Protein AF-A0A5Y1P7Y8-F1 (afdb_monomer)

Solvent-accessible surface area (backbone atoms only — not comparable to full-atom values): 5482 Å² total; per-residue (Å²): 111,73,66,57,54,52,50,52,32,70,73,32,67,66,54,35,47,45,52,52,28,51,50,52,51,51,51,38,55,51,24,71,39,80,93,32,48,87,46,48,67,54,54,72,49,47,47,58,37,44,36,44,48,39,50,42,54,70,70,40,100,56,84,74,52,74,65,5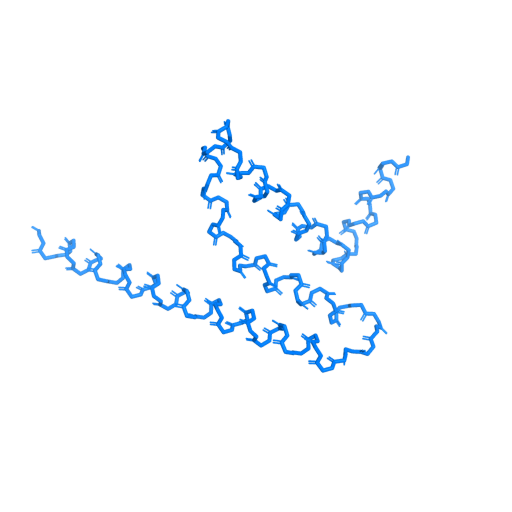1,55,51,48,36,52,51,25,47,51,55,36,50,58,52,49,53,52,50,52,52,51,54,53,53,53,51,56,54,61,77,72,108

Structure (mmCIF, N/CA/C/O backbone):
data_AF-A0A5Y1P7Y8-F1
#
_entry.id   AF-A0A5Y1P7Y8-F1
#
loop_
_atom_site.group_PDB
_atom_site.id
_atom_site.type_symbol
_atom_site.label_atom_id
_atom_site.label_alt_id
_atom_site.label_comp_id
_atom_site.label_asym_id
_atom_site.label_entity_id
_atom_site.label_seq_id
_atom_site.pdbx_PDB_ins_code
_atom_site.Cartn_x
_atom_site.Cartn_y
_atom_site.Cartn_z
_atom_site.occupancy
_atom_site.B_iso_or_equiv
_atom_site.auth_seq_id
_atom_site.auth_comp_id
_atom_site.auth_asym_id
_atom_site.auth_atom_id
_atom_site.pdbx_PDB_model_num
ATOM 1 N N . GLN A 1 1 ? 28.553 6.891 7.664 1.00 61.50 1 GLN A N 1
ATOM 2 C CA . GLN A 1 1 ? 27.773 5.853 6.947 1.00 61.50 1 GLN A CA 1
ATOM 3 C C . GLN A 1 1 ? 26.285 6.180 6.908 1.00 61.50 1 GLN A C 1
ATOM 5 O O . GLN A 1 1 ? 25.738 6.202 5.818 1.00 61.50 1 GLN A O 1
ATOM 10 N N . ILE A 1 2 ? 25.654 6.506 8.043 1.00 70.31 2 ILE A N 1
ATOM 11 C CA . ILE A 1 2 ? 24.224 6.874 8.109 1.00 70.31 2 ILE A CA 1
ATOM 12 C C . ILE A 1 2 ? 23.894 8.113 7.252 1.00 70.31 2 ILE A C 1
ATOM 14 O O . ILE A 1 2 ? 22.875 8.126 6.576 1.00 70.31 2 ILE A O 1
ATOM 18 N N . SER A 1 3 ? 24.782 9.113 7.209 1.00 67.62 3 SER A N 1
ATOM 19 C CA . SER A 1 3 ? 24.610 10.317 6.380 1.00 67.62 3 SER A CA 1
ATOM 20 C C . SER A 1 3 ? 24.560 10.026 4.878 1.00 67.62 3 SER A C 1
ATOM 22 O O . SER A 1 3 ? 23.690 10.543 4.195 1.00 67.62 3 SER A O 1
ATOM 24 N N . ARG A 1 4 ? 25.434 9.141 4.375 1.00 70.75 4 ARG A N 1
ATOM 25 C CA . ARG A 1 4 ? 25.434 8.718 2.962 1.00 70.75 4 ARG A CA 1
ATOM 26 C C . ARG A 1 4 ? 24.160 7.964 2.583 1.00 70.75 4 ARG A C 1
ATOM 28 O O . ARG A 1 4 ? 23.605 8.217 1.530 1.00 70.75 4 ARG A O 1
ATOM 35 N N . LEU A 1 5 ? 23.672 7.098 3.475 1.00 67.62 5 LEU A N 1
ATOM 36 C CA . LEU A 1 5 ? 22.388 6.414 3.294 1.00 67.62 5 LEU A CA 1
ATOM 37 C C . LEU A 1 5 ? 21.225 7.407 3.179 1.00 67.62 5 LEU A C 1
ATOM 39 O O . LEU A 1 5 ? 20.325 7.204 2.377 1.00 67.62 5 LEU A O 1
ATOM 43 N N . PHE A 1 6 ? 21.241 8.479 3.972 1.00 65.69 6 PHE A N 1
ATOM 44 C CA . PHE A 1 6 ? 20.199 9.503 3.926 1.00 65.69 6 PHE A CA 1
ATOM 45 C C . PHE A 1 6 ? 20.275 10.354 2.649 1.00 65.69 6 PHE A C 1
ATOM 47 O O . PHE A 1 6 ? 19.238 10.659 2.061 1.00 65.69 6 PHE A O 1
ATOM 54 N N . ASP A 1 7 ? 21.486 10.679 2.189 1.00 69.06 7 ASP A N 1
ATOM 55 C CA . ASP A 1 7 ? 21.711 11.345 0.900 1.00 69.06 7 ASP A CA 1
ATOM 56 C C . ASP A 1 7 ? 21.214 10.487 -0.269 1.00 69.06 7 ASP A C 1
ATOM 58 O O . ASP A 1 7 ? 20.449 10.981 -1.094 1.00 69.06 7 ASP A O 1
ATOM 62 N N . ASP A 1 8 ? 21.553 9.195 -0.303 1.00 65.81 8 ASP A N 1
ATOM 63 C CA . ASP A 1 8 ? 21.123 8.284 -1.372 1.00 65.81 8 ASP A CA 1
ATOM 64 C C . ASP A 1 8 ? 19.592 8.119 -1.397 1.00 65.81 8 ASP A C 1
ATOM 66 O O . ASP A 1 8 ? 18.966 8.279 -2.450 1.00 65.81 8 ASP A O 1
ATOM 70 N N . ILE A 1 9 ? 18.968 7.923 -0.225 1.00 68.44 9 ILE A N 1
ATOM 71 C CA . ILE A 1 9 ? 17.505 7.828 -0.090 1.00 68.44 9 ILE A CA 1
ATOM 72 C C . ILE A 1 9 ? 16.829 9.136 -0.522 1.00 68.44 9 ILE A C 1
ATOM 74 O O . ILE A 1 9 ? 15.803 9.098 -1.196 1.00 68.44 9 ILE A O 1
ATOM 78 N N . SER A 1 10 ? 17.369 10.296 -0.138 1.00 65.75 10 SER A N 1
ATOM 79 C CA . SER A 1 10 ? 16.746 11.590 -0.447 1.00 65.75 10 SER A CA 1
ATOM 80 C C . SER A 1 10 ? 16.883 11.982 -1.922 1.00 65.75 10 SER A C 1
ATOM 82 O O . SER A 1 10 ? 15.947 12.551 -2.486 1.00 65.75 10 SER A O 1
ATOM 84 N N . HIS A 1 11 ? 17.996 11.625 -2.571 1.00 65.62 11 HIS A N 1
ATOM 85 C CA . HIS A 1 11 ? 18.227 11.917 -3.986 1.00 65.62 11 HIS A CA 1
ATOM 86 C C . HIS A 1 11 ? 17.529 10.938 -4.934 1.00 65.62 11 HIS A C 1
ATOM 88 O O . HIS A 1 11 ? 17.151 11.323 -6.046 1.00 65.62 11 HIS A O 1
ATOM 94 N N . ARG A 1 12 ? 17.316 9.682 -4.523 1.00 69.44 12 ARG A N 1
ATOM 95 C CA . ARG A 1 12 ? 16.578 8.689 -5.312 1.00 69.44 12 ARG A CA 1
ATOM 96 C C . ARG A 1 12 ? 15.148 8.577 -4.797 1.00 69.44 12 ARG A C 1
ATOM 98 O O . ARG A 1 12 ? 14.843 7.759 -3.936 1.00 69.44 12 ARG A O 1
ATOM 105 N N . LEU A 1 13 ? 14.235 9.325 -5.426 1.00 66.38 13 LEU A N 1
ATOM 106 C CA . LEU A 1 13 ? 12.773 9.228 -5.219 1.00 66.38 13 LEU A CA 1
ATOM 107 C C . LEU A 1 13 ? 12.261 7.775 -5.215 1.00 66.38 13 LEU A C 1
ATOM 109 O O . LEU A 1 13 ? 11.332 7.419 -4.488 1.00 66.38 13 LEU A O 1
ATOM 113 N N . LEU A 1 14 ? 12.918 6.937 -6.015 1.00 63.88 14 LEU A N 1
ATOM 114 C CA . LEU A 1 14 ? 12.781 5.493 -6.032 1.00 63.88 14 LEU A CA 1
ATOM 115 C C . LEU A 1 14 ? 12.965 4.865 -4.648 1.00 63.88 14 LEU A C 1
ATOM 117 O O . LEU A 1 14 ? 12.014 4.322 -4.094 1.00 63.88 14 LEU A O 1
ATOM 121 N N . GLU A 1 15 ? 14.155 4.979 -4.070 1.00 69.19 15 GLU A N 1
ATOM 122 C CA . GLU A 1 15 ? 14.518 4.385 -2.780 1.00 69.19 15 GLU A CA 1
ATOM 123 C C . GLU A 1 15 ? 13.726 5.004 -1.621 1.00 69.19 15 GLU A C 1
ATOM 125 O O . GLU A 1 15 ? 13.263 4.275 -0.739 1.00 69.19 15 GLU A O 1
ATOM 130 N N . ALA A 1 16 ? 13.451 6.313 -1.677 1.00 77.31 16 ALA A N 1
ATOM 131 C CA . ALA A 1 16 ? 12.581 6.989 -0.715 1.00 77.31 16 ALA A CA 1
ATOM 132 C C . ALA A 1 16 ? 11.190 6.352 -0.634 1.00 77.31 16 ALA A C 1
ATOM 134 O O . ALA A 1 16 ? 10.691 6.088 0.460 1.00 77.31 16 ALA A O 1
ATOM 135 N N . SER A 1 17 ? 10.556 6.078 -1.779 1.00 80.94 17 SER A N 1
ATOM 136 C CA . SER A 1 17 ? 9.195 5.527 -1.804 1.00 80.94 17 SER A CA 1
ATOM 137 C C . SER A 1 17 ? 9.103 4.136 -1.156 1.00 80.94 17 SER A C 1
ATOM 139 O O . SER A 1 17 ? 8.159 3.872 -0.405 1.00 80.94 17 SER A O 1
ATOM 141 N N . GLY A 1 18 ? 10.113 3.284 -1.364 1.00 80.81 18 GLY A N 1
ATOM 142 C CA . GLY A 1 18 ? 10.203 1.960 -0.742 1.00 80.81 18 GLY A CA 1
ATOM 143 C C . GLY A 1 18 ? 10.468 2.040 0.761 1.00 80.81 18 GLY A C 1
ATOM 144 O O . GLY A 1 18 ? 9.794 1.372 1.549 1.00 80.81 18 GLY A O 1
ATOM 145 N N . PHE A 1 19 ? 11.383 2.919 1.177 1.00 83.12 19 PHE A N 1
ATOM 146 C CA . PHE A 1 19 ? 11.684 3.151 2.591 1.00 83.12 19 PHE A CA 1
ATOM 147 C C . PHE A 1 19 ? 10.474 3.700 3.363 1.00 83.12 19 PHE A C 1
ATOM 149 O O . PHE A 1 19 ? 10.169 3.240 4.466 1.00 83.12 19 PHE A O 1
ATOM 156 N N . ILE A 1 20 ? 9.728 4.633 2.766 1.00 83.12 20 ILE A N 1
ATOM 157 C CA . ILE A 1 20 ? 8.498 5.182 3.350 1.00 83.12 20 ILE A CA 1
ATOM 158 C C . ILE A 1 20 ? 7.438 4.086 3.502 1.00 83.12 20 ILE A C 1
ATOM 160 O O . ILE A 1 20 ? 6.829 3.975 4.567 1.00 83.12 20 ILE A O 1
ATOM 164 N N . ALA A 1 21 ? 7.225 3.250 2.480 1.00 84.62 21 ALA A N 1
ATOM 1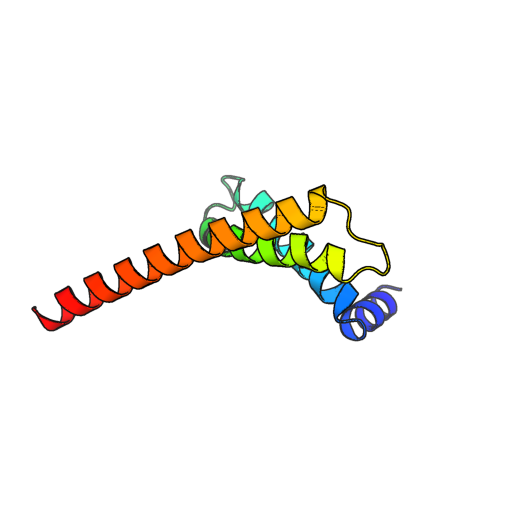65 C CA . ALA A 1 21 ? 6.281 2.137 2.572 1.00 84.62 21 ALA A CA 1
ATOM 166 C C . ALA A 1 21 ? 6.669 1.160 3.698 1.00 84.62 21 ALA A C 1
ATOM 168 O O . ALA A 1 21 ? 5.824 0.790 4.516 1.00 84.62 21 ALA A O 1
ATOM 169 N N . PHE A 1 22 ? 7.954 0.815 3.805 1.00 85.31 22 PHE A N 1
ATOM 170 C CA . PHE A 1 22 ? 8.473 -0.016 4.891 1.00 85.31 22 PHE A CA 1
ATOM 171 C C . PHE A 1 22 ? 8.208 0.599 6.275 1.00 85.31 22 PHE A C 1
ATOM 173 O O . PHE A 1 22 ? 7.684 -0.079 7.161 1.00 85.31 22 PHE A O 1
ATOM 180 N N . LEU A 1 23 ? 8.485 1.896 6.450 1.00 87.50 23 LEU A N 1
ATOM 181 C CA . LEU A 1 23 ? 8.239 2.607 7.707 1.00 87.50 23 LEU A CA 1
ATOM 182 C C . LEU A 1 23 ? 6.752 2.585 8.095 1.00 87.50 23 LEU A C 1
ATOM 184 O O . LEU A 1 23 ? 6.415 2.368 9.260 1.00 87.50 23 LEU A O 1
ATOM 188 N N . ILE A 1 24 ? 5.847 2.778 7.132 1.00 86.12 24 ILE A N 1
ATOM 189 C CA . ILE A 1 24 ? 4.403 2.759 7.395 1.00 86.12 24 ILE A CA 1
ATOM 190 C C . ILE A 1 24 ? 3.943 1.345 7.792 1.00 86.12 24 ILE A C 1
ATOM 192 O O . ILE A 1 24 ? 3.159 1.213 8.736 1.00 86.12 24 ILE A O 1
ATOM 196 N N . ILE A 1 25 ? 4.436 0.289 7.134 1.00 87.00 25 ILE A N 1
ATOM 197 C CA . ILE A 1 25 ? 4.151 -1.108 7.521 1.00 87.00 25 ILE A CA 1
ATOM 198 C C . ILE A 1 25 ? 4.663 -1.383 8.935 1.00 87.00 25 ILE A C 1
ATOM 200 O O . ILE A 1 25 ? 3.931 -1.941 9.753 1.00 87.00 25 ILE A O 1
ATOM 204 N N . PHE A 1 26 ? 5.876 -0.936 9.253 1.00 88.44 26 PHE A N 1
ATOM 205 C CA . PHE A 1 26 ? 6.461 -1.092 10.580 1.00 88.44 26 PHE A CA 1
ATOM 206 C C . PHE A 1 26 ? 5.637 -0.380 11.664 1.00 88.44 26 PHE A C 1
ATOM 208 O O . PHE A 1 26 ? 5.337 -0.960 12.707 1.00 88.44 26 PHE A O 1
ATOM 215 N N . LEU A 1 27 ? 5.175 0.845 11.402 1.00 85.25 27 LEU A N 1
ATOM 216 C CA . LEU A 1 27 ? 4.286 1.574 12.312 1.00 85.25 27 LEU A CA 1
ATOM 217 C C . LEU A 1 27 ? 2.912 0.903 12.454 1.00 85.25 27 LEU A C 1
ATOM 219 O O . LEU A 1 27 ? 2.322 0.921 13.537 1.00 85.25 27 LEU A O 1
ATOM 223 N N . MET A 1 28 ? 2.391 0.292 11.388 1.00 85.94 28 MET A N 1
ATOM 224 C CA . MET A 1 28 ? 1.163 -0.504 11.456 1.00 85.94 28 MET A CA 1
ATOM 225 C C . MET A 1 28 ? 1.346 -1.773 12.291 1.00 85.94 28 MET A C 1
ATOM 227 O O . MET A 1 28 ? 0.452 -2.102 13.073 1.00 85.94 28 MET A O 1
ATOM 231 N N . LEU A 1 29 ? 2.496 -2.441 12.174 1.00 87.88 29 LEU A N 1
ATOM 232 C CA . LEU A 1 29 ? 2.859 -3.590 13.000 1.00 87.88 29 LEU A CA 1
ATOM 233 C C . LEU A 1 29 ? 2.973 -3.188 14.475 1.00 87.88 29 LEU A C 1
ATOM 235 O O . LEU A 1 29 ? 2.343 -3.811 15.327 1.00 87.88 29 LEU A O 1
ATOM 239 N N . LEU A 1 30 ? 3.686 -2.097 14.775 1.00 86.94 30 LEU A N 1
ATOM 240 C CA . LEU A 1 30 ? 3.774 -1.538 16.128 1.00 86.94 30 LEU A CA 1
ATOM 241 C C . LEU A 1 30 ? 2.392 -1.208 16.696 1.00 86.94 30 LEU A C 1
ATOM 243 O O . LEU A 1 30 ? 2.098 -1.523 17.844 1.00 86.94 30 LEU A O 1
ATOM 247 N N . SER A 1 31 ? 1.503 -0.644 15.879 1.00 86.56 31 SER A N 1
ATOM 248 C CA . SER A 1 31 ? 0.124 -0.364 16.279 1.00 86.56 31 SER A CA 1
ATOM 249 C C . SER A 1 31 ? -0.698 -1.619 16.620 1.00 86.56 31 SER A C 1
ATOM 251 O O . SER A 1 31 ? -1.796 -1.467 17.165 1.00 86.56 31 SER A O 1
ATOM 253 N N . SER A 1 32 ? -0.241 -2.826 16.276 1.00 84.38 32 SER A N 1
ATOM 254 C CA . SER A 1 32 ? -0.935 -4.072 16.615 1.00 84.38 32 SER A CA 1
ATOM 255 C C . SER A 1 32 ? -0.757 -4.478 18.081 1.00 84.38 32 SER A C 1
ATOM 257 O O . SER A 1 32 ? -1.536 -5.289 18.575 1.00 84.38 32 SER A O 1
ATOM 259 N N . PHE A 1 33 ? 0.226 -3.912 18.783 1.00 89.50 33 PHE A N 1
ATOM 260 C CA . PHE A 1 33 ? 0.447 -4.164 20.205 1.00 89.50 33 PHE A CA 1
ATOM 261 C C . PHE A 1 33 ? -0.446 -3.260 21.069 1.00 89.50 33 PHE A C 1
ATOM 263 O O . PHE A 1 33 ? -0.667 -2.088 20.749 1.00 89.50 33 PHE A O 1
ATOM 270 N N . GLU A 1 34 ? -0.930 -3.778 22.202 1.00 82.12 34 GLU A N 1
ATOM 271 C CA . GLU A 1 34 ? -1.862 -3.059 23.089 1.00 82.12 34 GLU A CA 1
ATOM 272 C C . GLU A 1 34 ? -1.295 -1.734 23.616 1.00 82.12 34 GLU A C 1
ATOM 274 O O . GLU A 1 34 ? -2.008 -0.731 23.678 1.00 82.12 34 GLU A O 1
ATOM 279 N N . ILE A 1 35 ? 0.013 -1.703 23.881 1.00 83.50 35 ILE A N 1
ATOM 280 C CA . ILE A 1 35 ? 0.767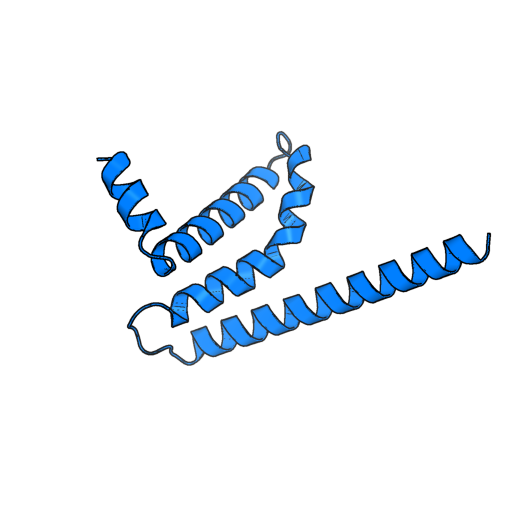 -0.530 24.351 1.00 83.50 3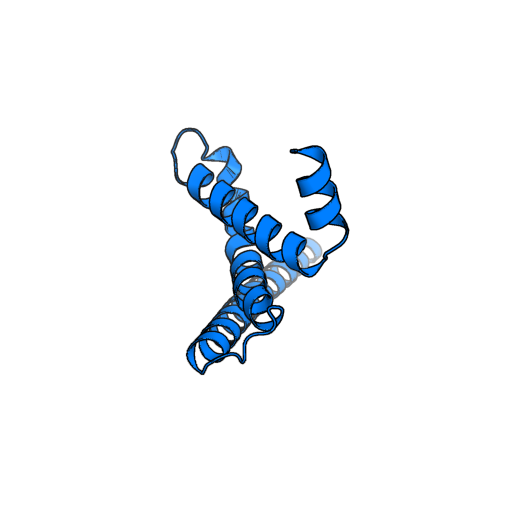5 ILE A CA 1
ATOM 281 C C . ILE A 1 35 ? 0.663 0.641 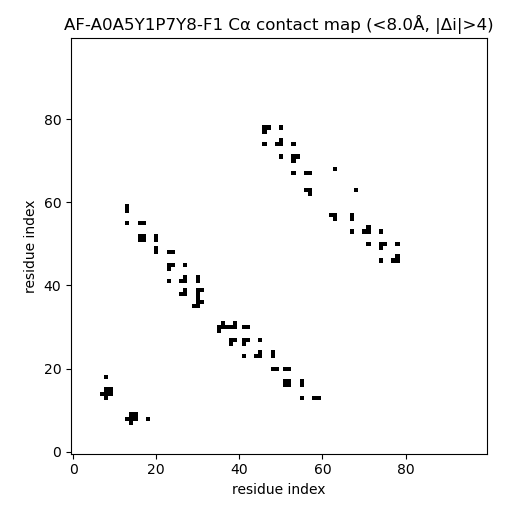23.355 1.00 83.50 35 ILE A C 1
ATOM 283 O O . ILE A 1 35 ? 0.607 1.807 23.745 1.00 83.50 35 ILE A O 1
ATOM 287 N N . PHE A 1 36 ? 0.561 0.344 22.057 1.00 82.00 36 PHE A N 1
ATOM 288 C CA . PHE A 1 36 ? 0.566 1.332 20.977 1.00 82.00 36 PHE A CA 1
ATOM 289 C C . PHE A 1 36 ? -0.805 1.509 20.318 1.00 82.00 36 PHE A C 1
ATOM 291 O O . PHE A 1 36 ? -0.910 2.074 19.226 1.00 82.00 36 PHE A O 1
ATOM 298 N N . LYS A 1 37 ? -1.894 1.121 20.991 1.00 77.44 37 LYS A N 1
ATOM 299 C CA . LYS A 1 37 ? -3.271 1.255 20.474 1.00 77.44 37 LYS A CA 1
ATOM 300 C C . LYS A 1 37 ? -3.640 2.698 20.086 1.00 77.44 37 LYS A C 1
ATOM 302 O O . LYS A 1 37 ? -4.476 2.913 19.203 1.00 77.44 37 LYS A O 1
ATOM 307 N N . LYS A 1 38 ? -2.968 3.701 20.670 1.00 80.25 38 LYS A N 1
ATOM 308 C CA . LYS A 1 38 ? -3.081 5.129 20.303 1.00 80.25 38 LYS A CA 1
ATOM 309 C C . LYS A 1 38 ? -2.664 5.409 18.847 1.00 80.25 38 LYS A C 1
ATOM 311 O O . LYS A 1 38 ? -3.232 6.298 18.213 1.00 80.25 38 LYS A O 1
ATOM 316 N N . LEU A 1 39 ? -1.750 4.610 18.288 1.00 81.06 39 LEU A N 1
ATOM 317 C CA . LEU A 1 39 ? -1.288 4.678 16.895 1.00 81.06 39 LEU A CA 1
ATOM 318 C C . LEU A 1 39 ? -2.228 3.972 15.902 1.00 81.06 39 LEU A C 1
ATOM 320 O O . LEU A 1 39 ? -1.998 4.021 14.697 1.00 81.06 39 LEU A O 1
ATOM 324 N N . SER A 1 40 ? -3.353 3.410 16.360 1.00 78.12 40 SER A N 1
ATOM 325 C CA . SER A 1 40 ? -4.331 2.701 15.514 1.00 78.12 40 SER A CA 1
ATOM 326 C C . SER A 1 40 ? -4.914 3.515 14.358 1.00 78.12 40 SER A C 1
ATOM 328 O O . SER A 1 40 ? -5.429 2.926 13.400 1.00 78.12 40 SER A O 1
ATOM 330 N N . LYS A 1 41 ? -4.804 4.852 14.403 1.00 80.06 41 LYS A N 1
ATOM 331 C CA . LYS A 1 41 ? -5.134 5.743 13.279 1.00 80.06 41 LYS A CA 1
ATOM 332 C C . LYS A 1 41 ? -4.235 5.500 12.060 1.00 80.06 41 LYS A C 1
ATOM 334 O O . LYS A 1 41 ? -4.739 5.618 10.945 1.00 80.06 41 LYS A O 1
ATOM 339 N N . ILE A 1 42 ? -2.973 5.100 12.253 1.00 81.88 42 ILE A N 1
ATOM 340 C CA . ILE A 1 42 ? -1.999 4.832 11.178 1.00 81.88 42 ILE A CA 1
ATOM 341 C C . ILE A 1 42 ? -2.470 3.685 10.278 1.00 81.88 42 ILE A C 1
ATOM 343 O O . ILE A 1 42 ? -2.291 3.754 9.067 1.00 81.88 42 ILE A O 1
ATOM 347 N N . ARG A 1 43 ? -3.213 2.702 10.806 1.00 78.12 43 ARG A N 1
ATOM 348 C CA . ARG A 1 43 ? -3.808 1.624 9.988 1.00 78.12 43 ARG A CA 1
ATOM 349 C C . ARG A 1 43 ? -4.742 2.126 8.882 1.00 78.12 43 ARG A C 1
ATOM 351 O O . ARG A 1 43 ? -4.958 1.418 7.904 1.00 78.12 43 ARG A O 1
ATOM 358 N N . LYS A 1 44 ? -5.298 3.343 8.987 1.00 79.38 44 LYS A N 1
ATOM 359 C CA . LYS A 1 44 ? -6.096 3.937 7.895 1.00 79.38 44 LYS A CA 1
ATOM 360 C C . LYS A 1 44 ? -5.249 4.233 6.653 1.00 79.38 44 LYS A C 1
ATOM 362 O O . LYS A 1 44 ? -5.796 4.198 5.554 1.00 79.38 44 LYS A O 1
ATOM 367 N N . LEU A 1 45 ? -3.950 4.480 6.828 1.00 79.81 45 LEU A N 1
ATOM 368 C CA . LEU A 1 45 ? -2.978 4.687 5.751 1.00 79.81 45 LEU A CA 1
ATOM 369 C C . LEU A 1 45 ? -2.530 3.367 5.105 1.00 79.81 45 LEU A C 1
ATOM 371 O O . LEU A 1 45 ? -1.836 3.403 4.097 1.00 79.81 45 LEU A O 1
ATOM 375 N N . GLY A 1 46 ? -2.960 2.210 5.623 1.00 82.56 46 GLY A N 1
ATOM 376 C CA . GLY A 1 46 ? -2.581 0.902 5.085 1.00 82.56 46 GLY A CA 1
ATOM 377 C C . GLY A 1 46 ? -2.930 0.703 3.615 1.00 82.56 46 GLY A C 1
ATOM 378 O O . GLY A 1 46 ? -2.117 0.183 2.864 1.00 82.56 46 GLY A O 1
ATOM 379 N N . TYR A 1 47 ? -4.083 1.205 3.170 1.00 82.56 47 TYR A N 1
ATOM 380 C CA . TYR A 1 47 ? -4.465 1.139 1.755 1.00 82.56 47 TYR A CA 1
ATOM 381 C C . TYR A 1 47 ? -3.553 1.986 0.863 1.00 82.56 47 TYR A C 1
ATOM 383 O O . TYR A 1 47 ? -3.204 1.564 -0.232 1.00 82.56 47 TYR A O 1
ATOM 391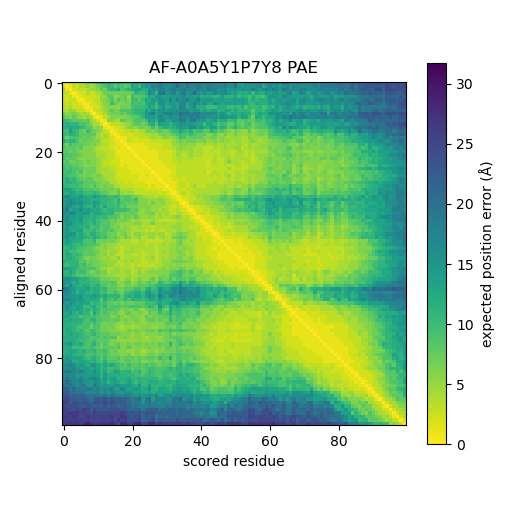 N N . LEU A 1 48 ? -3.146 3.165 1.342 1.00 83.50 48 LEU A N 1
ATOM 392 C CA . LEU A 1 48 ? -2.190 4.012 0.631 1.00 83.50 48 LEU A CA 1
ATOM 393 C C . LEU A 1 48 ? -0.812 3.340 0.583 1.00 83.50 48 LEU A C 1
ATOM 395 O O . LEU A 1 48 ? -0.167 3.329 -0.458 1.00 83.50 48 LEU A O 1
ATOM 399 N N . CYS A 1 49 ? -0.396 2.727 1.692 1.00 86.81 49 CYS A N 1
ATOM 400 C CA . CYS A 1 49 ? 0.847 1.972 1.776 1.00 86.81 49 CYS A CA 1
ATOM 401 C C . CYS A 1 49 ? 0.871 0.781 0.813 1.00 86.81 49 CYS A C 1
ATOM 403 O O . CYS A 1 49 ? 1.898 0.529 0.197 1.00 86.81 49 CYS A O 1
ATOM 405 N N . LEU A 1 50 ? -0.249 0.069 0.668 1.00 84.75 50 LEU A N 1
ATOM 406 C CA . LEU A 1 50 ? -0.376 -1.052 -0.258 1.00 84.75 50 LEU A CA 1
ATOM 407 C C . LEU A 1 50 ? -0.155 -0.589 -1.706 1.00 84.75 50 LEU A C 1
ATOM 409 O O . LEU A 1 50 ? 0.619 -1.201 -2.431 1.00 84.75 50 LEU A O 1
ATOM 413 N N . VAL A 1 51 ? -0.763 0.537 -2.095 1.00 86.62 51 VAL A N 1
ATOM 414 C CA . VAL A 1 51 ? -0.561 1.134 -3.425 1.00 86.62 51 VAL A CA 1
ATOM 415 C C . VAL A 1 51 ? 0.893 1.559 -3.620 1.00 86.62 51 VAL A C 1
ATOM 417 O O . VAL A 1 51 ? 1.480 1.223 -4.642 1.00 86.62 51 VAL A O 1
ATOM 420 N N . LEU A 1 52 ? 1.494 2.246 -2.642 1.00 84.75 52 LEU A N 1
ATOM 421 C CA . LEU A 1 52 ? 2.892 2.685 -2.715 1.00 84.75 52 LEU A CA 1
ATOM 422 C C . LEU A 1 52 ? 3.868 1.506 -2.806 1.00 84.75 52 LEU A C 1
ATOM 424 O O . LEU A 1 52 ? 4.787 1.548 -3.615 1.00 84.75 52 LEU A O 1
ATOM 428 N N . ALA A 1 53 ? 3.653 0.447 -2.023 1.00 84.50 53 ALA A N 1
ATOM 429 C CA . ALA A 1 53 ? 4.500 -0.742 -2.028 1.00 84.50 53 ALA A CA 1
ATOM 430 C C . ALA A 1 53 ? 4.390 -1.514 -3.351 1.00 84.50 53 ALA A C 1
ATOM 432 O O . ALA A 1 53 ? 5.408 -1.885 -3.931 1.00 84.50 53 ALA A O 1
ATOM 433 N N . SER A 1 54 ? 3.169 -1.714 -3.861 1.00 85.88 54 SER A N 1
ATOM 434 C CA . SER A 1 54 ? 2.960 -2.350 -5.165 1.00 85.88 54 SER A CA 1
ATOM 435 C C . SER A 1 54 ? 3.524 -1.502 -6.306 1.00 85.88 54 SER A C 1
ATOM 437 O O . SER A 1 54 ? 4.136 -2.048 -7.216 1.00 85.88 54 SER A O 1
ATOM 439 N N . TYR A 1 55 ? 3.380 -0.175 -6.244 1.00 84.31 55 TYR A N 1
ATOM 440 C CA . TYR A 1 55 ? 3.914 0.750 -7.246 1.00 84.31 55 TYR A CA 1
ATOM 441 C C . TYR A 1 55 ? 5.448 0.825 -7.228 1.00 84.31 55 TYR A C 1
ATOM 443 O O . TYR A 1 55 ? 6.074 0.875 -8.284 1.00 84.31 55 TYR A O 1
ATOM 451 N N . HIS A 1 56 ? 6.070 0.766 -6.048 1.00 83.19 56 HIS A N 1
ATOM 452 C CA . HIS A 1 56 ? 7.528 0.787 -5.893 1.00 83.19 56 HIS A CA 1
ATOM 453 C C . HIS A 1 56 ? 8.232 -0.349 -6.660 1.00 83.19 56 HIS A C 1
ATOM 455 O O . HIS A 1 56 ? 9.354 -0.181 -7.138 1.00 83.19 56 HIS A O 1
ATOM 461 N N . TYR A 1 57 ? 7.564 -1.488 -6.856 1.00 77.62 57 TYR A N 1
ATOM 462 C CA . TYR A 1 57 ? 8.121 -2.586 -7.643 1.00 77.62 57 TYR A CA 1
ATOM 463 C C . TYR A 1 57 ? 8.304 -2.229 -9.131 1.00 77.62 57 TYR A C 1
ATOM 465 O O . TYR A 1 57 ? 9.344 -2.531 -9.706 1.00 77.62 57 TYR A O 1
ATOM 473 N N . PHE A 1 58 ? 7.350 -1.515 -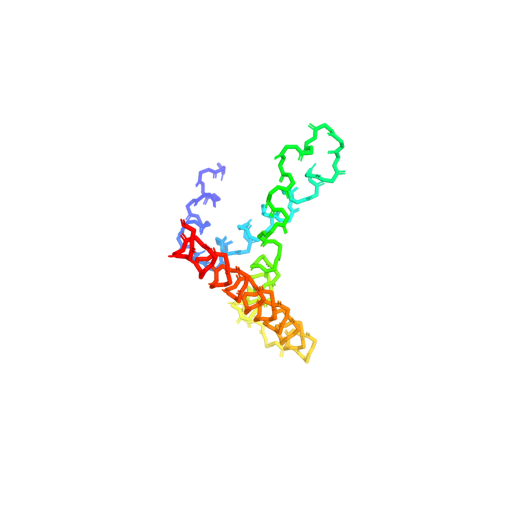9.740 1.00 80.12 58 PHE A N 1
ATOM 474 C CA . PHE A 1 58 ? 7.400 -1.069 -11.152 1.00 80.12 58 PHE A CA 1
ATOM 475 C C . PHE A 1 58 ? 8.496 -0.049 -11.447 1.00 80.12 58 PHE A C 1
ATOM 477 O O . PHE A 1 58 ? 8.863 0.214 -12.586 1.00 80.12 58 PHE A O 1
ATOM 484 N N . LEU A 1 59 ? 8.961 0.562 -10.378 1.00 74.00 59 LEU A N 1
ATOM 485 C CA . LEU A 1 59 ? 9.930 1.629 -10.312 1.00 74.00 59 LEU A CA 1
ATOM 486 C C . LEU A 1 59 ? 11.365 1.031 -10.360 1.00 74.00 59 LEU A C 1
ATOM 488 O O . LEU A 1 59 ? 12.313 1.671 -10.814 1.00 74.00 59 LEU A O 1
ATOM 492 N N . THR A 1 60 ? 11.520 -0.238 -9.971 1.00 76.00 60 THR A N 1
ATOM 493 C CA . THR A 1 60 ? 12.767 -1.005 -10.119 1.00 76.00 60 THR A CA 1
ATOM 494 C C . THR A 1 60 ? 12.997 -1.372 -11.597 1.00 76.00 60 THR A C 1
ATOM 496 O O . THR A 1 60 ? 12.034 -1.695 -12.285 1.00 76.00 60 THR A O 1
ATOM 499 N N . PRO A 1 61 ? 14.247 -1.427 -12.106 1.00 69.31 61 PRO A N 1
ATOM 500 C CA . PRO A 1 61 ? 14.563 -1.764 -13.509 1.00 69.31 61 PRO A CA 1
ATOM 501 C C . PRO A 1 61 ? 14.244 -3.217 -13.932 1.00 69.31 61 PRO A C 1
ATOM 503 O O . PRO A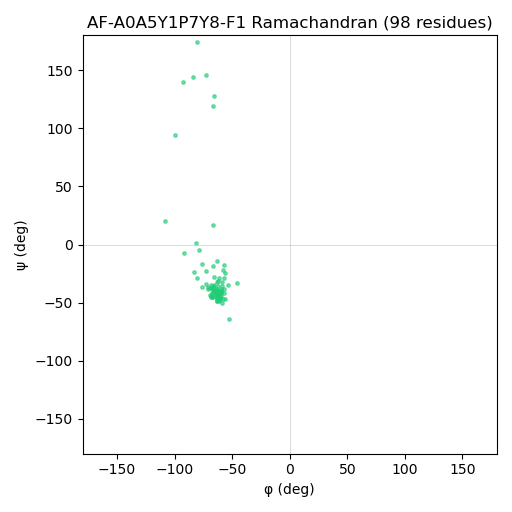 1 61 ? 14.761 -3.704 -14.935 1.00 69.31 61 PRO A O 1
ATOM 506 N N . LYS A 1 62 ? 13.425 -3.942 -13.166 1.00 76.69 62 LYS A N 1
ATOM 507 C CA . LYS A 1 62 ? 13.010 -5.318 -13.456 1.00 76.69 62 LYS A CA 1
ATOM 508 C C . LYS A 1 62 ? 11.701 -5.296 -14.234 1.00 76.69 62 LYS A C 1
ATOM 510 O O . LYS A 1 62 ? 10.805 -4.523 -13.914 1.00 76.69 62 LYS A O 1
ATOM 515 N N . VAL A 1 63 ? 11.574 -6.173 -15.228 1.00 77.62 63 VAL A N 1
ATOM 516 C CA . VAL A 1 63 ? 10.315 -6.333 -15.963 1.00 77.62 63 VAL A CA 1
ATOM 517 C C . VAL A 1 63 ? 9.268 -6.906 -14.999 1.00 77.62 63 VAL A C 1
ATOM 519 O O . VAL A 1 63 ? 9.490 -7.997 -14.469 1.00 77.62 63 VAL A O 1
ATOM 522 N N . PRO A 1 64 ? 8.158 -6.195 -14.737 1.00 80.06 64 PRO A N 1
ATOM 523 C CA . PRO A 1 64 ? 7.134 -6.669 -13.816 1.00 80.06 64 PRO A CA 1
ATOM 524 C C . PRO A 1 64 ? 6.456 -7.923 -14.369 1.00 80.06 64 PRO A C 1
ATOM 526 O O . PRO A 1 64 ? 5.986 -7.920 -15.512 1.00 80.06 64 PRO A O 1
ATOM 529 N N . MET A 1 65 ? 6.393 -8.988 -13.565 1.00 85.38 65 MET A N 1
ATOM 530 C CA . MET A 1 65 ? 5.649 -10.194 -13.922 1.00 85.38 65 MET A CA 1
ATOM 531 C C . MET A 1 65 ? 4.148 -10.018 -13.635 1.00 85.38 65 MET A C 1
ATOM 533 O O . MET A 1 65 ? 3.678 -9.006 -13.107 1.00 85.38 65 MET A O 1
ATOM 537 N N . PHE A 1 66 ? 3.357 -11.014 -14.041 1.00 86.12 66 PHE A N 1
ATOM 538 C CA . PHE A 1 66 ? 1.899 -11.012 -13.900 1.00 86.12 66 PHE A CA 1
ATOM 539 C C . PHE A 1 66 ? 1.431 -10.744 -12.457 1.00 86.12 66 PHE A C 1
ATOM 541 O O . PHE A 1 66 ? 0.420 -10.071 -12.241 1.00 86.12 66 PHE A O 1
ATOM 548 N N . TRP A 1 67 ? 2.178 -11.227 -11.462 1.00 84.94 67 TRP A N 1
ATOM 549 C CA . TRP A 1 67 ? 1.800 -11.094 -10.059 1.00 84.94 67 TRP A CA 1
ATOM 550 C C . TRP A 1 67 ? 1.870 -9.654 -9.559 1.00 84.94 67 TRP A C 1
ATOM 552 O O . TRP A 1 67 ? 1.012 -9.232 -8.786 1.00 84.94 67 TRP A O 1
ATOM 562 N N . GLU A 1 68 ? 2.815 -8.866 -10.041 1.00 84.69 68 GLU A N 1
ATOM 563 C CA . GLU A 1 68 ? 3.035 -7.488 -9.618 1.00 84.69 68 GLU A CA 1
ATOM 564 C C . GLU A 1 68 ? 1.976 -6.567 -10.224 1.00 84.69 68 GLU A C 1
ATOM 566 O O . GLU A 1 68 ? 1.434 -5.700 -9.532 1.00 84.69 68 GLU A O 1
ATOM 571 N N . TRP A 1 69 ? 1.570 -6.846 -11.467 1.00 84.06 69 TRP A N 1
ATOM 572 C CA . TRP A 1 69 ? 0.382 -6.242 -12.074 1.00 84.06 69 TRP A CA 1
ATOM 573 C C . TRP A 1 69 ? -0.882 -6.578 -11.288 1.00 84.06 69 TRP A C 1
ATOM 575 O O . TRP A 1 69 ? -1.667 -5.680 -10.975 1.00 84.06 69 TRP A O 1
ATOM 585 N N . SER A 1 70 ? -1.063 -7.844 -10.905 1.00 87.75 70 SER A N 1
ATOM 586 C CA . SER A 1 70 ? -2.226 -8.254 -10.112 1.00 87.75 70 SER A CA 1
ATOM 587 C C . SER A 1 70 ? -2.263 -7.560 -8.744 1.00 87.75 70 SER A C 1
ATOM 589 O O . SER A 1 70 ? -3.309 -7.046 -8.342 1.00 87.75 70 SER A O 1
ATOM 591 N N . ALA A 1 71 ? -1.116 -7.448 -8.066 1.00 87.56 71 ALA A N 1
ATOM 592 C CA . ALA A 1 71 ? -0.998 -6.787 -6.773 1.00 87.56 71 ALA A CA 1
ATOM 593 C C . ALA A 1 71 ? -1.350 -5.298 -6.872 1.00 87.56 71 ALA A C 1
ATOM 595 O O . ALA A 1 71 ? -2.098 -4.787 -6.037 1.00 87.56 71 ALA A O 1
ATOM 596 N N . LEU A 1 72 ? -0.882 -4.616 -7.923 1.00 87.88 72 LEU A N 1
ATOM 597 C CA . LEU A 1 72 ? -1.210 -3.214 -8.170 1.00 87.88 72 LEU A CA 1
ATOM 598 C C . LEU A 1 72 ? -2.709 -3.014 -8.430 1.00 87.88 72 LEU A C 1
ATOM 600 O O . LEU A 1 72 ? -3.315 -2.103 -7.862 1.00 87.88 72 LEU A O 1
ATOM 604 N N . ILE A 1 73 ? -3.324 -3.880 -9.240 1.00 90.25 73 ILE A N 1
ATOM 605 C CA . ILE A 1 73 ? -4.762 -3.827 -9.547 1.00 90.25 73 ILE A CA 1
ATOM 606 C C . ILE A 1 73 ? -5.590 -4.010 -8.273 1.00 90.25 73 ILE A C 1
ATOM 608 O O . ILE A 1 73 ? -6.506 -3.227 -8.009 1.00 90.25 73 ILE A O 1
ATOM 612 N N . VAL A 1 74 ? -5.248 -5.004 -7.452 1.00 90.12 74 VAL A N 1
ATOM 613 C CA . VAL A 1 74 ? -5.919 -5.250 -6.171 1.00 90.12 74 VAL A CA 1
ATOM 614 C C . VAL A 1 74 ? -5.742 -4.051 -5.239 1.00 90.12 74 VAL A C 1
ATOM 616 O O . VAL A 1 74 ? -6.721 -3.579 -4.653 1.00 90.12 74 VAL A O 1
ATOM 619 N N . ALA A 1 75 ? -4.527 -3.509 -5.134 1.00 89.00 75 ALA A N 1
ATOM 620 C CA . ALA A 1 75 ? -4.249 -2.356 -4.287 1.00 89.00 75 ALA A CA 1
ATOM 621 C C . ALA A 1 75 ? -5.071 -1.126 -4.694 1.00 89.00 75 ALA A C 1
ATOM 623 O O . ALA A 1 75 ? -5.711 -0.498 -3.843 1.00 89.00 75 ALA A O 1
ATOM 624 N N . LEU A 1 76 ? -5.122 -0.824 -5.994 1.00 88.88 76 LEU A N 1
ATOM 625 C CA . LEU A 1 76 ? -5.929 0.263 -6.545 1.00 88.88 76 LEU A CA 1
ATOM 626 C C . LEU A 1 76 ? -7.423 0.042 -6.307 1.00 88.88 76 LEU A C 1
ATOM 628 O O . LEU A 1 76 ? -8.114 0.962 -5.865 1.00 88.88 76 LEU A O 1
ATOM 632 N N . PHE A 1 77 ? -7.925 -1.171 -6.533 1.00 91.12 77 PHE A N 1
ATOM 633 C CA . PHE A 1 77 ? -9.331 -1.495 -6.305 1.00 91.12 77 PHE A CA 1
ATOM 634 C C . PHE A 1 77 ? -9.736 -1.253 -4.844 1.00 91.12 77 PHE A C 1
ATOM 636 O O . PHE A 1 77 ? -10.703 -0.533 -4.569 1.00 91.12 77 PHE A O 1
ATOM 643 N N . TYR A 1 78 ? -8.959 -1.779 -3.892 1.00 87.69 78 TYR A N 1
ATOM 644 C CA . TYR A 1 78 ? -9.202 -1.556 -2.466 1.00 87.69 78 TYR A CA 1
ATOM 645 C C . TYR A 1 78 ? -9.123 -0.074 -2.092 1.00 87.69 78 TYR A C 1
ATOM 647 O O . TYR A 1 78 ? -9.960 0.413 -1.321 1.00 87.69 78 TYR A O 1
ATOM 655 N N . PHE A 1 79 ? -8.157 0.654 -2.653 1.00 87.81 79 PHE A N 1
ATOM 656 C CA . PHE A 1 79 ? -8.004 2.085 -2.424 1.00 87.81 79 PHE A CA 1
ATOM 657 C C . PHE A 1 79 ? -9.231 2.874 -2.906 1.00 87.81 79 PHE A C 1
ATOM 659 O O . PHE A 1 79 ? -9.808 3.646 -2.133 1.00 87.81 79 PHE A O 1
ATOM 666 N N . ILE A 1 80 ? -9.706 2.620 -4.129 1.00 87.75 80 ILE A N 1
ATOM 667 C CA . ILE A 1 80 ? -10.879 3.285 -4.719 1.00 87.75 80 ILE A CA 1
ATOM 668 C C . ILE A 1 80 ? -12.148 2.977 -3.916 1.00 87.75 80 ILE A C 1
ATOM 670 O O . ILE A 1 80 ? -12.887 3.894 -3.539 1.00 87.75 80 ILE A O 1
ATOM 674 N N . VAL A 1 81 ? -12.408 1.707 -3.591 1.00 87.12 81 VAL A N 1
ATOM 675 C CA . VAL A 1 81 ? -13.587 1.312 -2.795 1.00 87.12 81 VAL A CA 1
ATOM 676 C C . VAL A 1 81 ? -13.570 1.991 -1.423 1.00 87.12 81 VAL A C 1
ATOM 678 O O . VAL A 1 81 ? -14.602 2.458 -0.928 1.00 87.12 81 VAL A O 1
ATOM 681 N N . ARG A 1 82 ? -12.398 2.087 -0.791 1.00 83.50 82 ARG A N 1
ATOM 682 C CA . ARG A 1 82 ? -12.254 2.742 0.511 1.00 83.50 82 ARG A CA 1
ATOM 683 C C . ARG A 1 82 ? -12.478 4.249 0.426 1.00 83.50 82 ARG A C 1
ATOM 685 O O . ARG A 1 82 ? -13.173 4.807 1.286 1.00 83.50 82 ARG A O 1
ATOM 692 N N . TYR A 1 83 ? -11.899 4.901 -0.579 1.00 81.19 83 TYR A N 1
ATOM 693 C CA . TYR A 1 83 ? -11.987 6.348 -0.746 1.00 81.19 83 TYR A CA 1
ATOM 694 C C . TYR A 1 83 ? -13.414 6.773 -1.105 1.00 81.19 83 TYR A C 1
ATOM 696 O O . TYR A 1 83 ? -13.983 7.641 -0.447 1.00 81.19 83 TYR A O 1
ATOM 704 N N . THR A 1 84 ? -14.061 6.072 -2.038 1.00 84.38 84 THR A N 1
ATOM 705 C CA . THR A 1 84 ? -15.460 6.332 -2.424 1.00 84.38 84 THR A CA 1
ATOM 706 C C . THR A 1 84 ? -16.439 6.161 -1.259 1.00 84.38 84 THR A C 1
ATOM 708 O O . THR A 1 84 ? -17.307 7.013 -1.060 1.00 84.38 84 THR A O 1
ATOM 711 N N . LYS A 1 85 ? -16.289 5.121 -0.424 1.00 80.25 85 LYS A N 1
ATOM 712 C CA . LYS A 1 85 ? -17.099 4.957 0.801 1.00 80.25 85 LYS A CA 1
ATOM 713 C C . LYS A 1 85 ? -16.860 6.082 1.811 1.00 80.25 85 LYS A C 1
ATOM 715 O O . LYS A 1 85 ? -17.807 6.556 2.437 1.00 80.25 85 LYS A O 1
ATOM 720 N N . THR A 1 86 ? -15.612 6.525 1.957 1.00 78.62 86 THR A N 1
ATOM 721 C CA . THR A 1 86 ? -15.249 7.623 2.866 1.00 78.62 86 THR A CA 1
ATOM 722 C C . THR A 1 86 ? -15.840 8.952 2.391 1.00 78.62 86 THR A C 1
ATOM 724 O O . THR A 1 86 ? -16.462 9.649 3.189 1.00 78.62 86 THR A O 1
ATOM 727 N N . LEU A 1 87 ? -15.742 9.263 1.095 1.00 76.88 87 LEU A N 1
ATOM 728 C CA . LEU A 1 87 ? -16.343 10.459 0.499 1.00 76.88 87 LEU A CA 1
ATOM 729 C C . LEU A 1 87 ? -17.873 10.453 0.602 1.00 76.88 87 LEU A C 1
ATOM 731 O O . LEU A 1 87 ? -18.459 11.458 0.997 1.00 76.88 87 LEU A O 1
ATOM 735 N N . LYS A 1 88 ? -18.534 9.318 0.324 1.00 75.69 88 LYS A N 1
ATOM 736 C CA . LYS A 1 88 ? -19.992 9.189 0.511 1.00 75.69 88 LYS A CA 1
ATOM 737 C C . LYS A 1 88 ? -20.401 9.438 1.965 1.00 75.69 88 LYS A C 1
ATOM 739 O O . LYS A 1 88 ? -21.369 10.155 2.208 1.00 75.69 88 LYS A O 1
ATOM 744 N N . LYS A 1 89 ? -19.641 8.908 2.930 1.00 74.25 89 LYS A N 1
ATOM 745 C CA . LYS A 1 89 ? -19.885 9.132 4.363 1.00 74.25 89 LYS A CA 1
ATOM 746 C C . LYS A 1 89 ? -19.710 10.603 4.759 1.00 74.25 89 LYS A C 1
ATOM 748 O O . LYS A 1 89 ? -20.536 11.132 5.495 1.00 74.25 89 LYS A O 1
ATOM 753 N N . LEU A 1 90 ? -18.678 11.276 4.244 1.00 74.12 90 LEU A N 1
ATOM 754 C CA . LEU A 1 90 ? -18.450 12.707 4.477 1.00 74.12 90 LEU A CA 1
ATOM 755 C C . LEU A 1 90 ? -19.553 13.579 3.863 1.00 74.12 90 LEU A C 1
ATOM 757 O O . LEU A 1 90 ? -20.018 14.510 4.517 1.00 74.12 90 LEU A O 1
ATOM 761 N N . LYS A 1 91 ? -20.011 13.249 2.648 1.00 72.19 91 LYS A N 1
ATOM 762 C CA . LYS A 1 91 ? -21.132 13.934 1.990 1.00 72.19 91 LYS A CA 1
ATOM 763 C C . LYS A 1 91 ? -22.433 13.778 2.785 1.00 72.19 91 LYS A C 1
ATOM 765 O O . LYS A 1 91 ? -23.131 14.763 2.986 1.00 72.19 91 LYS A O 1
ATOM 770 N N . SER A 1 92 ? -22.728 12.572 3.278 1.00 71.62 92 SER A N 1
ATOM 771 C CA . SER A 1 92 ? -23.909 12.311 4.114 1.00 71.62 92 SER A CA 1
ATOM 772 C C . SER A 1 92 ? -23.876 13.094 5.431 1.00 71.62 92 SER A C 1
ATOM 774 O O . SER A 1 92 ? -24.886 13.679 5.802 1.00 71.62 92 SER A O 1
ATOM 776 N N . ASN A 1 93 ? -22.723 13.143 6.108 1.00 68.50 93 ASN A N 1
ATOM 777 C CA . ASN A 1 93 ? -22.568 13.876 7.370 1.00 68.50 93 ASN A CA 1
ATOM 778 C C . ASN A 1 93 ? -22.687 15.401 7.192 1.00 68.50 93 ASN A C 1
ATOM 780 O O . ASN A 1 93 ? -23.269 16.074 8.041 1.00 68.50 93 ASN A O 1
ATOM 784 N N . ASN A 1 94 ? -22.162 15.950 6.090 1.00 63.31 94 ASN A N 1
ATOM 785 C CA . ASN A 1 94 ? -22.340 17.367 5.756 1.00 63.31 94 ASN A CA 1
ATOM 786 C C . ASN A 1 94 ? -23.814 17.703 5.487 1.00 63.31 94 ASN A C 1
ATOM 788 O O . ASN A 1 94 ? -24.314 18.709 5.973 1.00 63.31 94 ASN A O 1
ATOM 792 N N . LEU A 1 95 ? -24.532 16.833 4.769 1.00 62.28 95 LEU A N 1
ATOM 793 C CA . LEU A 1 95 ? -25.964 17.000 4.505 1.00 62.28 95 LEU A CA 1
ATOM 794 C C . LEU A 1 95 ? -26.816 16.995 5.780 1.00 62.28 95 LEU A C 1
ATOM 796 O O . LEU A 1 95 ? -27.782 17.745 5.849 1.00 62.28 95 LEU A O 1
ATOM 800 N N . THR A 1 96 ? -26.466 16.194 6.790 1.00 59.47 96 THR A N 1
ATOM 801 C CA . THR A 1 96 ? -27.131 16.241 8.103 1.00 59.47 96 THR A CA 1
ATOM 802 C C . THR A 1 96 ? -26.791 17.503 8.894 1.00 59.47 96 THR A C 1
ATOM 804 O O . THR A 1 96 ? -27.677 18.050 9.537 1.00 59.47 96 THR A O 1
ATOM 807 N N . PHE A 1 97 ? -25.554 18.008 8.809 1.00 55.16 97 PHE A N 1
ATOM 808 C CA . PHE A 1 97 ? -25.152 19.241 9.499 1.00 55.16 97 PHE A CA 1
ATOM 809 C C . PHE A 1 97 ? -25.858 20.485 8.941 1.00 55.16 97 PHE A C 1
ATOM 811 O O . PHE A 1 97 ? -26.219 21.363 9.704 1.00 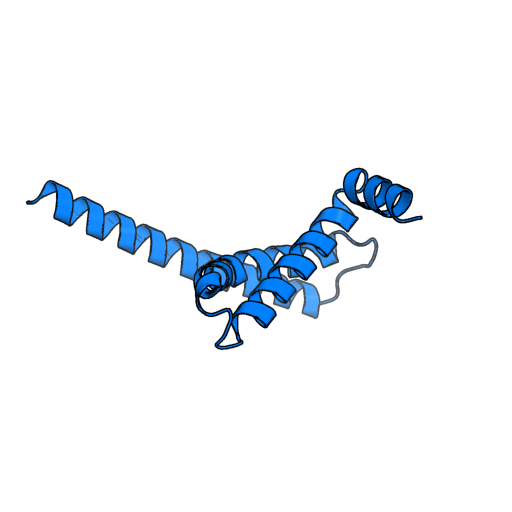55.16 97 PHE A O 1
ATOM 818 N N . ILE A 1 98 ? -26.115 20.544 7.629 1.00 59.12 98 ILE A N 1
ATOM 819 C CA . ILE A 1 98 ? -26.842 21.665 6.998 1.00 59.12 98 ILE A CA 1
ATOM 820 C C . ILE A 1 98 ? -28.347 21.636 7.331 1.00 59.12 98 ILE A C 1
ATOM 822 O O . ILE A 1 98 ? -29.029 22.649 7.216 1.00 59.12 98 ILE A O 1
ATOM 826 N N . LYS A 1 99 ? -28.887 20.468 7.701 1.00 50.47 99 LYS A N 1
ATOM 827 C CA . LYS A 1 99 ? -30.322 20.271 7.962 1.00 50.47 99 LYS A CA 1
ATOM 828 C C . LYS A 1 99 ? -30.728 20.470 9.427 1.00 50.47 99 LYS A C 1
ATOM 830 O O . LYS A 1 99 ? -31.922 20.387 9.702 1.00 50.47 99 LYS A O 1
ATOM 835 N N . THR A 1 100 ? -29.761 20.644 10.329 1.00 50.28 100 THR A N 1
ATOM 836 C CA . THR A 1 100 ? -29.976 20.859 11.772 1.00 50.28 100 THR A CA 1
ATOM 837 C C . THR A 1 100 ? -29.764 22.330 12.088 1.00 50.28 100 THR A C 1
ATOM 839 O O . THR A 1 100 ? -30.533 22.859 12.915 1.00 50.28 100 THR A O 1
#

Mean predicted aligned error: 9.19 Å

Sequence (100 aa):
QISRLFDDISHRLLEASGFIAFLIIFLMLLSSFEIFKKLSKIRKLGYLCLVLASYHYFLTPKVPMFWEWSALIVALFYFIVRYTKTLKKLKSNNLTFIKT

Foldseek 3Di:
DVVVVVVVLVVPPLNVLQVVLVVLVVLCVVCVDPVNVVSVVSVVCVLVSQLSNLVSVVVPPDDDDPVSVVSNVVSVVVVVVSVVVVVVVVVVVVVVVVVD

Organism: Campylobacter jejuni (NCBI:txid197)

Radius of gyration: 17.74 Å; Cα contacts (8 Å, |Δi|>4): 63; chains: 1; bounding box: 58×33×40 Å

Secondary structure (DSSP, 8-state):
-HHHHHHHHHH-HHHHHHHHHHHHHHHHHHTTSGGGGGGGGGGGGHHHHHHHHHHHHHHSSSPPPHHHHHHHHHHHHHHHHHHHHHHHHHHHHHHHHHT-

pLDDT: mean 78.52, std 9.32, range [50.28, 91.12]